Protein AF-A0A7S6MP77-F1 (afdb_monomer)

Sequence (65 aa):
MYCVIKEWPNKMATLMTEDGVVLWTFSNVEEARKVWHDWCSLQNGKIACQIENFGRSGLPEQSIP

Secondary structure (DSSP, 8-state):
--EEEEEPTTS-EEEEETT--EEEEESSHHHHHHHHHHHHHHTTTT----EEE--S---------

Foldseek 3Di:
DEWEWEADPQQKIFIADPVRHTPDIGSHPVVVVVVVVVVVVVCVVPDDYDYDHPPDDDDPPDDDD

Structure (mmCIF, N/CA/C/O backbone):
data_AF-A0A7S6MP77-F1
#
_entry.id   AF-A0A7S6MP77-F1
#
loop_
_atom_site.group_PDB
_atom_site.id
_atom_site.type_symbol
_atom_site.label_atom_id
_atom_site.label_alt_id
_atom_site.label_comp_id
_atom_site.label_asym_id
_atom_site.label_entity_id
_atom_site.label_seq_id
_atom_site.pdbx_PDB_ins_code
_atom_site.Cartn_x
_atom_site.Cartn_y
_atom_site.Cartn_z
_atom_site.occupancy
_atom_site.B_iso_or_equiv
_atom_site.auth_seq_id
_atom_site.auth_comp_id
_atom_site.auth_asym_id
_atom_site.auth_atom_id
_atom_site.pdbx_PDB_model_num
ATOM 1 N N . MET A 1 1 ? 11.490 -0.732 -11.491 1.00 62.22 1 MET A N 1
ATOM 2 C CA . MET A 1 1 ? 10.490 -1.545 -10.770 1.00 62.22 1 MET A CA 1
ATOM 3 C C . MET A 1 1 ? 9.593 -0.566 -10.045 1.00 62.22 1 MET A C 1
ATOM 5 O O . MET A 1 1 ? 10.104 0.172 -9.210 1.00 62.22 1 MET A O 1
ATOM 9 N N . TYR A 1 2 ? 8.317 -0.508 -10.411 1.00 67.12 2 TYR A N 1
ATOM 10 C CA . TYR A 1 2 ? 7.336 0.347 -9.749 1.00 67.12 2 TYR A CA 1
ATOM 11 C C . TYR A 1 2 ? 6.609 -0.470 -8.684 1.00 67.12 2 TYR A C 1
ATOM 13 O O . TYR A 1 2 ? 6.243 -1.627 -8.917 1.00 67.12 2 TYR A O 1
ATOM 21 N N . CYS A 1 3 ? 6.459 0.101 -7.493 1.00 72.56 3 CYS A N 1
ATOM 22 C CA . CYS A 1 3 ? 5.670 -0.504 -6.431 1.00 72.56 3 CYS A CA 1
ATOM 23 C C . CYS A 1 3 ? 4.641 0.501 -5.944 1.00 72.56 3 CYS A C 1
ATOM 25 O O . CYS A 1 3 ? 4.913 1.693 -5.805 1.00 72.56 3 CYS A O 1
ATOM 27 N N . VAL A 1 4 ? 3.454 -0.018 -5.688 1.00 79.69 4 VAL A N 1
ATOM 28 C CA . VAL A 1 4 ? 2.266 0.741 -5.349 1.00 79.69 4 VAL A CA 1
ATOM 29 C C . VAL A 1 4 ? 1.934 0.452 -3.899 1.00 79.69 4 VAL A C 1
ATOM 31 O O . VAL A 1 4 ? 1.913 -0.706 -3.476 1.00 79.69 4 VAL A O 1
ATOM 34 N N . ILE A 1 5 ? 1.670 1.509 -3.136 1.00 84.25 5 ILE A N 1
ATOM 35 C CA . ILE A 1 5 ? 1.116 1.381 -1.792 1.00 84.25 5 ILE A CA 1
ATOM 36 C C . ILE A 1 5 ? -0.385 1.620 -1.909 1.00 84.25 5 ILE A C 1
ATOM 38 O O . ILE A 1 5 ? -0.840 2.728 -2.193 1.00 84.25 5 ILE A O 1
ATOM 42 N N . LY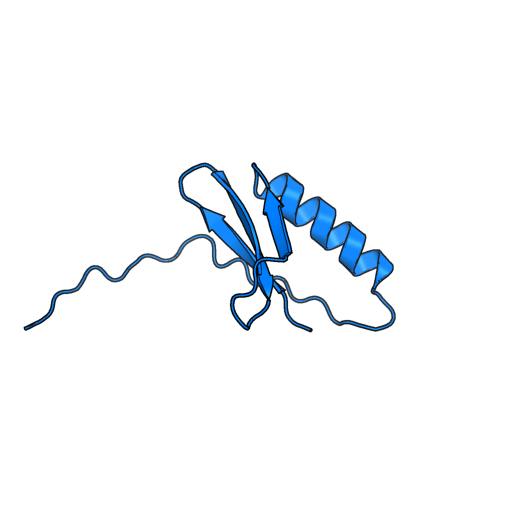S A 1 6 ? -1.154 0.554 -1.700 1.00 83.88 6 LYS A N 1
ATOM 43 C CA . LYS A 1 6 ? -2.611 0.593 -1.648 1.00 83.88 6 LYS A CA 1
ATOM 44 C C . LYS A 1 6 ? -3.060 0.699 -0.199 1.00 83.88 6 LYS A C 1
ATOM 46 O O . LYS A 1 6 ? -2.813 -0.212 0.586 1.00 83.88 6 LYS A O 1
ATOM 51 N N . GLU A 1 7 ? -3.719 1.796 0.146 1.00 86.25 7 GLU A N 1
ATOM 52 C CA . GLU A 1 7 ? -4.361 1.964 1.450 1.00 86.25 7 GLU A CA 1
ATOM 53 C C . GLU A 1 7 ? -5.772 1.361 1.426 1.00 86.25 7 GLU A C 1
ATOM 55 O O . GLU A 1 7 ? -6.539 1.556 0.481 1.00 86.25 7 GLU A O 1
ATOM 60 N N . TRP A 1 8 ? -6.110 0.617 2.472 1.00 84.88 8 TRP A N 1
ATOM 61 C CA . TRP A 1 8 ? -7.409 -0.005 2.678 1.00 84.88 8 TRP A CA 1
ATOM 62 C C . TRP A 1 8 ? -8.230 0.783 3.707 1.00 84.88 8 TRP A C 1
ATOM 64 O O . TRP A 1 8 ? -7.676 1.385 4.629 1.00 84.88 8 TRP A O 1
ATOM 74 N N . PRO A 1 9 ? -9.573 0.728 3.627 1.00 75.56 9 PRO A N 1
ATOM 75 C CA . PRO A 1 9 ? -10.457 1.469 4.533 1.00 75.56 9 PRO A CA 1
ATOM 76 C C . PRO A 1 9 ? -10.333 1.049 6.008 1.00 75.56 9 PRO A C 1
ATOM 78 O O . PRO A 1 9 ? -10.757 1.779 6.898 1.00 75.56 9 PRO A O 1
ATOM 81 N N . ASN A 1 10 ? -9.727 -0.106 6.287 1.00 82.75 10 ASN A N 1
ATOM 82 C CA . ASN A 1 10 ? -9.422 -0.593 7.632 1.00 82.75 10 ASN A CA 1
ATOM 83 C C . ASN A 1 10 ? -8.061 -0.095 8.169 1.00 82.75 10 ASN A C 1
ATOM 85 O O . ASN A 1 10 ? -7.541 -0.675 9.119 1.00 82.75 10 ASN A O 1
ATOM 89 N N . LYS A 1 11 ? -7.486 0.953 7.558 1.00 80.44 11 LYS A N 1
ATOM 90 C CA . LYS A 1 11 ? -6.141 1.501 7.812 1.00 80.44 11 LYS A CA 1
ATOM 91 C C . LYS A 1 11 ? -4.976 0.589 7.437 1.00 80.44 11 LYS A C 1
ATOM 93 O O . LYS A 1 11 ? -3.831 1.001 7.582 1.00 80.44 11 LYS A O 1
ATOM 98 N N . MET A 1 12 ? -5.229 -0.610 6.922 1.00 85.12 12 MET A N 1
ATOM 99 C CA . MET A 1 12 ? -4.151 -1.448 6.414 1.00 85.12 12 MET A CA 1
ATOM 100 C C . MET A 1 12 ? -3.572 -0.836 5.142 1.00 85.12 12 MET A C 1
ATOM 102 O O . MET A 1 12 ? -4.267 -0.178 4.373 1.00 85.12 12 MET A O 1
ATOM 106 N N . ALA A 1 13 ? -2.301 -1.096 4.885 1.00 87.56 13 ALA A N 1
ATOM 107 C CA . ALA A 1 13 ? -1.652 -0.725 3.643 1.00 87.56 13 ALA A CA 1
ATOM 108 C C . ALA A 1 13 ? -1.004 -1.951 3.020 1.00 87.56 13 ALA A C 1
ATOM 110 O O . ALA A 1 13 ? -0.502 -2.835 3.706 1.00 87.56 13 ALA A O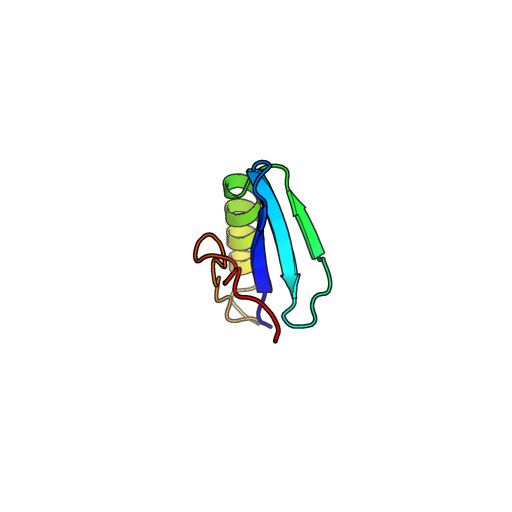 1
ATOM 111 N N . THR A 1 14 ? -1.031 -2.040 1.702 1.00 87.81 14 THR A N 1
ATOM 112 C CA . THR A 1 14 ? -0.442 -3.153 0.970 1.00 87.81 14 THR A CA 1
ATOM 113 C C . THR A 1 14 ? 0.510 -2.613 -0.067 1.00 87.81 14 THR A C 1
ATOM 115 O O . THR A 1 14 ? 0.113 -1.848 -0.940 1.00 87.81 14 THR A O 1
ATOM 118 N N . LEU A 1 15 ? 1.764 -3.028 0.041 1.00 85.50 15 LEU A N 1
ATOM 119 C CA . LEU A 1 15 ? 2.761 -2.832 -0.985 1.00 85.50 15 LEU A CA 1
ATOM 120 C C . LEU A 1 15 ? 2.603 -3.943 -2.020 1.00 85.50 15 LEU A C 1
ATOM 122 O O . LEU A 1 15 ? 2.713 -5.129 -1.699 1.00 85.50 15 LEU A O 1
ATOM 126 N N . MET A 1 16 ? 2.356 -3.554 -3.260 1.00 87.44 16 MET A N 1
ATOM 127 C CA . MET A 1 16 ? 2.219 -4.467 -4.386 1.00 87.44 16 MET A CA 1
ATOM 128 C C . MET A 1 16 ? 3.009 -3.967 -5.587 1.00 87.44 16 MET A C 1
ATOM 130 O O . MET A 1 16 ? 3.328 -2.785 -5.698 1.00 87.44 16 MET A O 1
ATOM 134 N N . THR A 1 17 ? 3.367 -4.883 -6.473 1.00 83.94 17 THR A N 1
ATOM 135 C CA . THR A 1 17 ? 3.929 -4.534 -7.782 1.00 83.94 17 THR A CA 1
ATOM 136 C C . THR A 1 17 ? 2.823 -4.058 -8.722 1.00 83.94 17 THR A C 1
ATOM 138 O O . THR A 1 17 ? 1.643 -4.290 -8.461 1.00 83.94 17 THR A O 1
ATOM 141 N N . GLU A 1 18 ? 3.201 -3.414 -9.825 1.00 81.81 18 GLU A N 1
ATOM 142 C CA . GLU A 1 18 ? 2.267 -3.033 -10.898 1.00 81.81 18 GLU A CA 1
ATOM 143 C C . GLU A 1 18 ? 1.469 -4.231 -11.447 1.00 81.81 18 GLU A C 1
ATOM 145 O O . GLU A 1 18 ? 0.306 -4.089 -11.806 1.00 81.81 18 GLU A O 1
ATOM 150 N N . ASP A 1 19 ? 2.052 -5.432 -11.399 1.00 82.88 19 ASP A N 1
ATOM 151 C CA . ASP A 1 19 ? 1.421 -6.693 -11.811 1.00 82.88 19 ASP A CA 1
ATOM 152 C C . ASP A 1 19 ? 0.339 -7.182 -10.818 1.00 82.88 19 ASP A C 1
ATOM 154 O O . ASP A 1 19 ? -0.276 -8.230 -10.990 1.00 82.88 19 ASP A O 1
ATOM 158 N N . GLY A 1 20 ? 0.110 -6.445 -9.725 1.00 80.25 20 GLY A N 1
ATOM 159 C CA . GLY A 1 20 ? -0.849 -6.804 -8.680 1.00 80.25 20 GLY A CA 1
ATOM 160 C C . GLY A 1 20 ? -0.326 -7.835 -7.676 1.00 80.25 20 GLY A C 1
ATOM 161 O O . GLY A 1 20 ? -1.053 -8.222 -6.759 1.00 80.25 20 GLY A O 1
ATOM 162 N N . VAL A 1 21 ? 0.939 -8.259 -7.787 1.00 84.88 21 VAL A N 1
ATOM 163 C CA . VAL A 1 21 ? 1.564 -9.167 -6.814 1.00 84.88 21 VAL A CA 1
ATOM 164 C C . VAL A 1 21 ? 1.796 -8.434 -5.497 1.00 84.88 21 VAL A C 1
ATOM 166 O O . VAL A 1 21 ? 2.534 -7.447 -5.449 1.00 84.88 21 VAL A O 1
ATOM 169 N N . VAL A 1 22 ? 1.192 -8.943 -4.423 1.00 85.75 22 VAL A N 1
ATOM 170 C CA . VAL A 1 22 ? 1.356 -8.425 -3.062 1.00 85.75 22 VAL A CA 1
ATOM 171 C C . VAL A 1 22 ? 2.727 -8.815 -2.520 1.00 85.75 22 VAL A C 1
ATOM 173 O O . VAL A 1 22 ? 3.028 -9.995 -2.365 1.00 85.75 22 VAL A O 1
ATOM 176 N N . LEU A 1 23 ? 3.543 -7.810 -2.205 1.00 84.12 23 LEU A N 1
ATOM 177 C CA . LEU A 1 23 ? 4.850 -7.988 -1.575 1.00 84.12 23 LEU A CA 1
ATOM 178 C C . LEU A 1 23 ? 4.720 -8.000 -0.054 1.00 84.12 23 LEU A C 1
ATOM 180 O O . LEU A 1 23 ? 5.211 -8.912 0.604 1.00 84.12 23 LEU A O 1
ATOM 184 N N . TRP A 1 24 ? 4.038 -6.993 0.497 1.00 86.25 24 TRP A N 1
ATOM 185 C CA . TRP A 1 24 ? 3.849 -6.860 1.938 1.00 86.25 24 TRP A CA 1
ATOM 186 C C . TRP A 1 24 ? 2.519 -6.216 2.295 1.00 86.25 24 TRP A C 1
ATOM 188 O O . TRP A 1 24 ? 2.079 -5.253 1.672 1.00 86.25 24 TRP A O 1
ATOM 198 N N . THR A 1 25 ? 1.918 -6.715 3.367 1.00 87.25 25 THR A N 1
ATOM 199 C CA . THR A 1 25 ? 0.752 -6.131 4.029 1.00 87.25 25 THR A CA 1
ATOM 200 C C . THR A 1 25 ? 1.159 -5.569 5.380 1.00 87.25 25 THR A C 1
ATOM 202 O O . THR 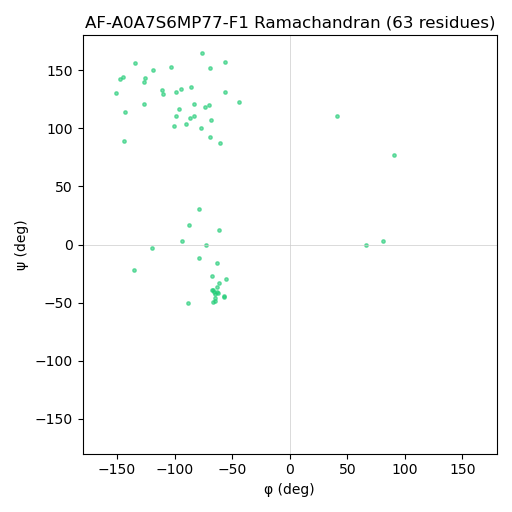A 1 25 ? 1.756 -6.265 6.196 1.00 87.25 25 THR A O 1
ATOM 205 N N . PHE A 1 26 ? 0.779 -4.325 5.621 1.00 87.00 26 PHE A N 1
ATOM 206 C CA . PHE A 1 26 ? 1.020 -3.575 6.840 1.00 87.00 26 PHE A CA 1
ATOM 207 C C . PHE A 1 26 ? -0.315 -3.186 7.465 1.00 87.00 26 PHE A C 1
ATOM 209 O O . PHE A 1 26 ? -1.304 -2.956 6.769 1.00 87.00 26 PHE A O 1
ATOM 216 N N . SER A 1 27 ? -0.338 -3.060 8.785 1.00 84.75 27 SER A N 1
ATOM 217 C CA . SER A 1 27 ? -1.533 -2.634 9.521 1.00 84.75 27 SER A CA 1
ATOM 218 C C . SER A 1 27 ? -1.770 -1.120 9.468 1.00 84.75 27 SER A C 1
ATOM 220 O O . SER A 1 27 ? -2.835 -0.667 9.875 1.00 84.75 27 SER A O 1
ATOM 222 N N . ASN A 1 28 ? -0.783 -0.347 8.997 1.00 83.00 28 ASN A N 1
ATOM 223 C CA . ASN A 1 28 ? -0.841 1.105 8.839 1.00 83.00 28 ASN A CA 1
ATOM 224 C C . ASN A 1 28 ? -0.047 1.547 7.594 1.00 83.00 28 ASN A C 1
ATOM 226 O O . ASN A 1 28 ? 1.022 1.001 7.301 1.00 83.00 28 ASN A O 1
ATOM 230 N N . VAL A 1 29 ? -0.538 2.572 6.896 1.00 81.38 29 VAL A N 1
ATOM 231 C CA . VAL A 1 29 ? 0.146 3.232 5.772 1.00 81.38 29 VAL A CA 1
ATOM 232 C C . VAL A 1 29 ? 1.470 3.871 6.179 1.00 81.38 29 VAL A C 1
ATOM 234 O O . VAL A 1 29 ? 2.421 3.862 5.401 1.00 81.38 29 VAL A O 1
ATOM 237 N N . GLU A 1 30 ? 1.574 4.379 7.407 1.00 84.75 30 GLU A N 1
ATOM 238 C CA . GLU A 1 30 ? 2.802 5.017 7.895 1.00 84.75 30 GLU A CA 1
ATOM 239 C C . GLU A 1 30 ? 3.959 4.016 7.992 1.00 84.75 30 GLU A C 1
ATOM 241 O O . GLU A 1 30 ? 5.073 4.308 7.553 1.00 84.75 30 GLU A O 1
ATOM 246 N N . GLU A 1 31 ? 3.678 2.810 8.492 1.00 84.25 31 GLU A N 1
ATOM 247 C CA . GLU A 1 31 ? 4.647 1.711 8.557 1.00 84.25 31 GLU A CA 1
ATOM 248 C C . GLU A 1 31 ? 5.052 1.258 7.153 1.00 84.25 31 GL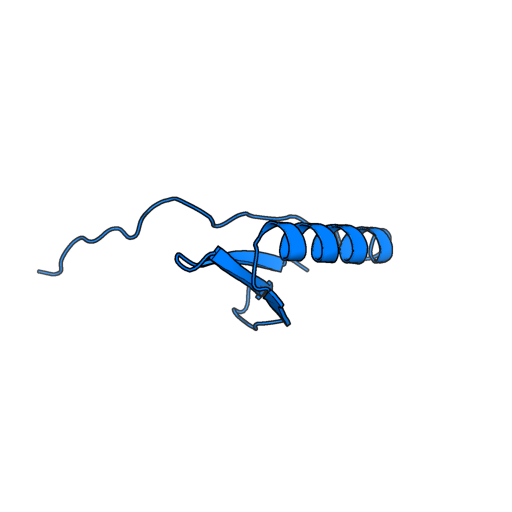U A C 1
ATOM 250 O O . GLU A 1 31 ? 6.244 1.162 6.858 1.00 84.25 31 GLU A O 1
ATOM 255 N N . ALA A 1 32 ? 4.075 1.075 6.257 1.00 83.38 32 ALA A N 1
ATOM 256 C CA . ALA A 1 32 ? 4.331 0.709 4.866 1.00 83.38 32 ALA A CA 1
ATOM 257 C C . ALA A 1 32 ? 5.240 1.727 4.169 1.00 83.38 32 ALA A C 1
ATOM 259 O O . ALA A 1 32 ? 6.203 1.362 3.495 1.00 83.38 32 ALA A O 1
ATOM 260 N N . ARG A 1 33 ? 4.963 3.019 4.365 1.00 82.00 33 ARG A N 1
ATOM 261 C CA . ARG A 1 33 ? 5.726 4.113 3.767 1.00 82.00 33 ARG A CA 1
ATOM 262 C C . ARG A 1 33 ? 7.139 4.188 4.334 1.00 82.00 33 ARG A C 1
ATOM 264 O O . ARG A 1 33 ? 8.071 4.421 3.570 1.00 82.00 33 ARG A O 1
ATOM 271 N N . LYS A 1 34 ? 7.310 3.965 5.640 1.00 84.62 34 LYS A N 1
ATOM 272 C CA . LYS A 1 34 ? 8.623 3.961 6.294 1.00 84.62 34 LYS A CA 1
ATOM 273 C C . LYS A 1 34 ? 9.485 2.794 5.814 1.00 84.62 34 LYS A C 1
ATOM 275 O O . LYS A 1 34 ? 10.614 3.022 5.393 1.00 84.62 34 LYS A O 1
ATOM 280 N N . VAL A 1 35 ? 8.936 1.578 5.808 1.00 82.44 35 VAL A N 1
ATOM 281 C CA . VAL A 1 35 ? 9.631 0.374 5.325 1.00 82.44 35 VAL A CA 1
ATOM 282 C C . VAL A 1 35 ? 9.967 0.500 3.844 1.00 82.44 35 VAL A C 1
ATOM 284 O O . VAL A 1 35 ? 11.080 0.182 3.440 1.00 82.44 35 VAL A O 1
ATOM 287 N N . TRP A 1 36 ? 9.047 1.024 3.034 1.00 79.69 36 TRP A N 1
ATOM 288 C CA . TRP A 1 36 ? 9.307 1.243 1.616 1.00 79.69 36 TRP A CA 1
ATOM 289 C C . TRP A 1 36 ? 10.375 2.312 1.365 1.00 79.69 36 TRP A C 1
ATOM 291 O O . TRP A 1 36 ? 11.215 2.143 0.486 1.00 79.69 36 TRP A O 1
ATOM 301 N N . HIS A 1 37 ? 10.385 3.397 2.140 1.00 78.06 37 HIS A N 1
ATOM 302 C CA . HIS A 1 37 ? 11.410 4.434 2.030 1.00 78.06 37 HIS A CA 1
ATOM 303 C C . HIS A 1 37 ? 12.801 3.915 2.429 1.00 78.06 37 HIS A C 1
ATOM 305 O O . HIS A 1 37 ? 13.791 4.220 1.761 1.00 78.06 37 HIS A O 1
ATOM 311 N N . ASP A 1 38 ? 12.877 3.107 3.489 1.00 84.50 38 ASP A N 1
ATOM 312 C CA . ASP A 1 38 ? 14.113 2.461 3.943 1.00 84.50 38 ASP A CA 1
ATOM 313 C C . ASP A 1 38 ? 14.624 1.451 2.903 1.00 84.50 38 ASP A C 1
ATOM 315 O O . ASP A 1 38 ? 15.756 1.547 2.427 1.00 84.50 38 ASP A O 1
ATOM 319 N N . TRP A 1 39 ? 13.732 0.581 2.419 1.00 80.44 39 TRP A N 1
ATOM 320 C CA . TRP A 1 39 ? 14.008 -0.356 1.332 1.00 80.44 39 TRP A CA 1
ATOM 321 C C . TRP A 1 39 ? 14.464 0.357 0.057 1.00 80.44 39 TRP A C 1
ATOM 323 O O . TRP A 1 39 ? 15.434 -0.053 -0.574 1.00 80.44 39 TRP A O 1
ATOM 333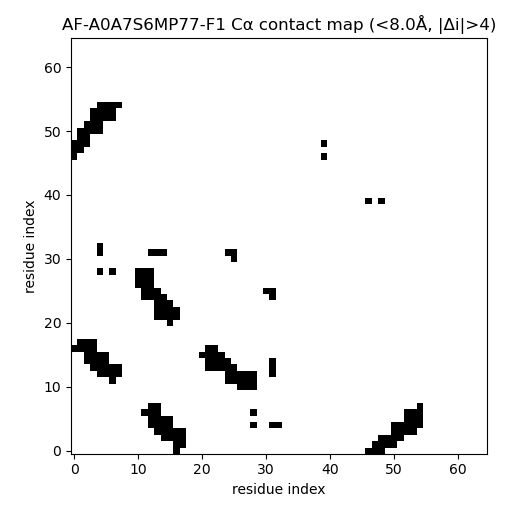 N N . CYS A 1 40 ? 13.805 1.452 -0.317 1.00 75.38 40 CYS A N 1
ATOM 334 C CA . CYS A 1 40 ? 14.195 2.242 -1.475 1.00 75.38 40 CYS A CA 1
ATOM 335 C C . CYS A 1 40 ? 15.588 2.863 -1.312 1.00 75.38 40 CYS A C 1
ATOM 337 O O . CYS A 1 40 ? 16.389 2.842 -2.245 1.00 75.38 40 CYS A O 1
ATOM 339 N N . SER A 1 41 ? 15.900 3.369 -0.118 1.00 77.25 41 SER A N 1
ATOM 340 C CA . SER A 1 41 ? 17.212 3.950 0.185 1.00 77.25 41 SER A CA 1
ATOM 341 C C . SER A 1 41 ? 18.323 2.900 0.079 1.00 77.25 41 SER A C 1
ATOM 343 O O . SER A 1 41 ? 19.395 3.189 -0.451 1.00 77.25 41 SER A O 1
ATOM 345 N N . LEU A 1 42 ? 18.044 1.655 0.479 1.00 76.81 42 LEU A N 1
ATOM 346 C CA . LEU A 1 42 ? 18.932 0.505 0.263 1.00 76.81 42 LEU A CA 1
ATOM 347 C C . LEU A 1 42 ? 19.067 0.129 -1.225 1.00 76.81 42 LEU A C 1
ATOM 349 O O . LEU A 1 42 ? 20.093 -0.404 -1.644 1.00 76.81 42 LEU A O 1
ATOM 353 N N . GLN A 1 43 ? 18.051 0.429 -2.035 1.00 69.06 43 GLN A N 1
ATOM 354 C CA . GLN A 1 43 ? 17.987 0.137 -3.472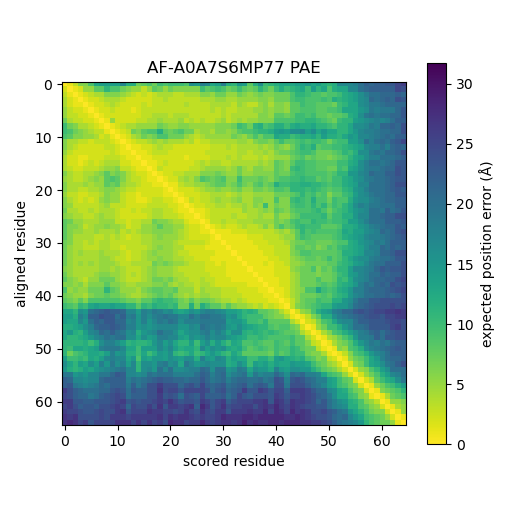 1.00 69.06 43 GLN A CA 1
ATOM 355 C C . GLN A 1 43 ? 18.465 1.302 -4.362 1.00 69.06 43 GLN A C 1
ATOM 357 O O . GLN A 1 43 ? 18.451 1.159 -5.589 1.00 69.06 43 GLN A O 1
ATOM 362 N N . ASN A 1 44 ? 18.935 2.419 -3.780 1.00 56.19 44 ASN A N 1
ATOM 363 C CA . ASN A 1 44 ? 19.289 3.703 -4.423 1.00 56.19 44 ASN A CA 1
ATOM 364 C C . ASN A 1 44 ? 20.428 3.642 -5.479 1.00 56.19 44 ASN A C 1
ATOM 366 O O . ASN A 1 44 ? 20.930 4.667 -5.926 1.00 56.19 44 ASN A O 1
ATOM 370 N N . GLY A 1 45 ? 20.836 2.450 -5.919 1.00 54.75 45 GLY A N 1
ATOM 371 C CA . GLY A 1 45 ? 21.707 2.234 -7.080 1.00 54.75 45 GLY A CA 1
ATOM 372 C C . GLY A 1 45 ? 21.094 1.394 -8.209 1.00 54.75 45 GLY A C 1
ATOM 373 O O . GLY A 1 45 ? 21.758 1.181 -9.219 1.00 54.75 45 GLY A O 1
ATOM 374 N N . LYS A 1 46 ? 19.868 0.870 -8.058 1.00 53.22 46 LYS A N 1
ATOM 375 C CA . LYS A 1 46 ? 19.275 -0.090 -9.012 1.00 53.22 46 LYS A CA 1
ATOM 376 C C . LYS A 1 46 ? 17.823 0.186 -9.389 1.00 53.22 46 LYS A C 1
ATOM 378 O O . LYS A 1 46 ? 17.381 -0.296 -10.429 1.00 53.22 46 LYS A O 1
ATOM 383 N N . ILE A 1 47 ? 17.066 0.920 -8.572 1.00 56.47 47 ILE A N 1
ATOM 384 C CA . ILE A 1 47 ? 15.622 1.053 -8.770 1.00 56.47 47 ILE A CA 1
ATOM 385 C C . ILE A 1 47 ? 15.178 2.474 -8.424 1.00 56.47 47 ILE A C 1
ATOM 387 O O . ILE A 1 47 ? 15.244 2.880 -7.271 1.00 56.47 47 ILE A O 1
ATOM 391 N N . ALA A 1 48 ? 14.707 3.231 -9.415 1.00 55.81 48 ALA A N 1
ATOM 392 C CA . ALA A 1 48 ? 14.001 4.481 -9.158 1.00 55.81 48 ALA A CA 1
ATOM 393 C C . ALA A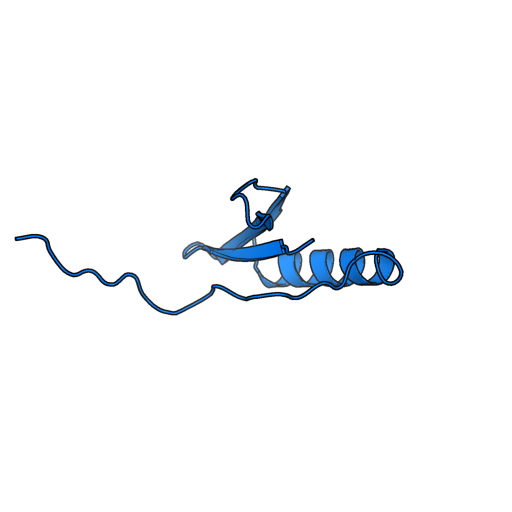 1 48 ? 12.651 4.146 -8.505 1.00 55.81 48 ALA A C 1
ATOM 395 O O . ALA A 1 48 ? 11.762 3.609 -9.165 1.00 55.81 48 ALA A O 1
ATOM 396 N N . CYS A 1 49 ? 12.508 4.402 -7.205 1.00 56.16 49 CYS A N 1
ATOM 397 C CA . CYS A 1 49 ? 11.256 4.151 -6.500 1.00 56.16 49 CYS A CA 1
ATOM 398 C C . CYS A 1 49 ? 10.351 5.376 -6.637 1.00 56.16 49 CYS A C 1
ATOM 400 O O . CYS A 1 49 ? 10.602 6.414 -6.027 1.00 56.16 49 CYS A O 1
ATOM 402 N N . GLN A 1 50 ? 9.279 5.255 -7.411 1.00 57.59 50 GLN A N 1
ATOM 403 C CA . GLN A 1 50 ? 8.157 6.187 -7.346 1.00 57.59 50 GLN A CA 1
ATOM 404 C C . GLN A 1 50 ? 7.055 5.553 -6.498 1.00 57.59 50 GLN A C 1
ATOM 406 O O . GLN A 1 50 ? 6.732 4.383 -6.682 1.00 57.59 50 GLN A O 1
ATOM 411 N N . ILE A 1 51 ? 6.532 6.312 -5.532 1.00 58.62 51 ILE A N 1
ATOM 412 C CA . ILE A 1 51 ? 5.384 5.911 -4.715 1.00 58.62 51 ILE A CA 1
ATOM 413 C C . ILE A 1 51 ? 4.165 6.625 -5.279 1.00 58.62 51 ILE A C 1
ATOM 415 O O . ILE A 1 51 ? 3.955 7.803 -4.987 1.00 58.62 51 ILE A O 1
ATOM 419 N N . GLU A 1 52 ? 3.343 5.915 -6.042 1.00 58.66 52 GLU A N 1
ATOM 420 C CA . GLU A 1 52 ? 1.973 6.357 -6.281 1.00 58.66 52 GLU A CA 1
ATOM 421 C C . GLU A 1 52 ? 1.108 5.908 -5.103 1.00 58.66 52 GLU A C 1
ATOM 423 O O . GLU A 1 52 ? 0.882 4.719 -4.873 1.00 58.66 52 GLU A O 1
ATOM 428 N N . ASN A 1 53 ? 0.662 6.882 -4.307 1.00 55.03 53 ASN A N 1
ATOM 429 C CA . ASN A 1 53 ? -0.369 6.651 -3.306 1.00 55.03 53 ASN A CA 1
ATOM 430 C C . ASN A 1 53 ? -1.714 6.594 -4.028 1.00 55.03 53 ASN A C 1
ATOM 432 O O . ASN A 1 53 ? -2.323 7.627 -4.287 1.00 55.03 53 ASN A O 1
ATOM 436 N N . PHE A 1 54 ? -2.219 5.386 -4.270 1.00 58.59 54 PHE A N 1
ATOM 437 C CA . PHE A 1 54 ? -3.611 5.165 -4.682 1.00 58.59 54 PHE A CA 1
ATOM 438 C C . PHE A 1 54 ? -4.582 5.236 -3.488 1.00 58.59 54 PHE A C 1
ATOM 440 O O . PHE A 1 54 ? -5.615 4.570 -3.437 1.00 58.59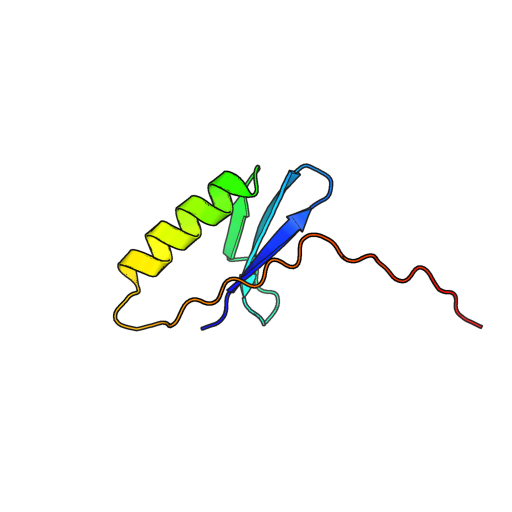 54 PHE A O 1
ATOM 447 N N . GLY A 1 55 ? -4.236 6.044 -2.487 1.00 51.19 55 GLY A N 1
ATOM 448 C CA . GLY A 1 55 ? -5.094 6.370 -1.366 1.00 51.19 55 GLY A CA 1
ATOM 449 C C . GLY A 1 55 ? -5.908 7.607 -1.712 1.00 51.19 55 GLY A C 1
ATOM 450 O O . GLY A 1 55 ? -5.399 8.719 -1.609 1.00 51.19 55 GLY A O 1
ATOM 451 N N . ARG A 1 56 ? -7.188 7.391 -2.044 1.00 50.81 56 ARG A N 1
ATOM 452 C CA . ARG A 1 56 ? -8.271 8.394 -2.089 1.00 50.81 56 ARG A CA 1
ATOM 453 C C . ARG A 1 56 ? -8.491 9.107 -3.432 1.00 50.81 56 ARG A C 1
ATOM 455 O O . ARG A 1 56 ? -8.235 10.294 -3.588 1.00 50.81 56 ARG A O 1
ATOM 462 N N . SER A 1 57 ? -9.125 8.406 -4.366 1.00 40.53 57 SER A N 1
ATOM 463 C CA . SER A 1 57 ? -10.181 8.959 -5.231 1.00 40.53 57 SER A CA 1
ATOM 464 C C . SER A 1 57 ? -11.120 7.812 -5.607 1.00 40.53 57 SER A C 1
ATOM 466 O O . SER A 1 57 ? -10.660 6.711 -5.888 1.00 40.53 57 SER A O 1
ATOM 468 N N . GLY A 1 58 ? -12.420 8.046 -5.434 1.00 40.69 58 GLY A N 1
ATOM 469 C CA . GLY A 1 58 ? -13.454 7.034 -5.226 1.00 40.69 58 GLY A CA 1
ATOM 470 C C . GLY A 1 58 ? -13.576 5.948 -6.291 1.00 40.69 58 GLY A C 1
ATOM 471 O O . GLY A 1 58 ? -13.257 6.141 -7.460 1.00 40.69 58 GLY A O 1
ATOM 472 N N . LEU A 1 59 ? -14.149 4.822 -5.865 1.00 45.72 59 LEU A N 1
ATOM 473 C CA . LEU A 1 59 ? -14.995 4.015 -6.738 1.00 45.72 59 LEU A CA 1
ATOM 474 C C . LEU A 1 59 ? -15.937 4.971 -7.496 1.00 45.72 59 LEU A C 1
ATOM 476 O O . LEU A 1 59 ? -16.693 5.687 -6.832 1.00 45.72 59 LEU A O 1
ATOM 480 N N . PRO A 1 60 ? -15.965 5.003 -8.837 1.00 39.97 60 PRO A N 1
ATOM 481 C CA . PRO A 1 60 ? -17.201 5.352 -9.501 1.00 39.97 60 PRO A CA 1
ATOM 482 C C . PRO A 1 60 ? -18.160 4.178 -9.265 1.00 39.97 60 PRO A C 1
ATOM 484 O O . PRO A 1 60 ? -18.176 3.200 -10.008 1.00 39.97 60 PRO A O 1
ATOM 487 N N . GLU A 1 61 ? -18.956 4.257 -8.199 1.00 51.66 61 GLU A N 1
ATOM 488 C CA . GLU A 1 61 ? -20.287 3.650 -8.214 1.00 51.66 61 GLU A CA 1
ATOM 489 C C . GLU A 1 61 ? -21.075 4.334 -9.334 1.00 51.66 61 GLU A C 1
ATOM 491 O O . GLU A 1 61 ? -21.722 5.333 -9.057 1.00 51.66 61 GLU A O 1
ATOM 496 N N . GLN A 1 62 ? -21.001 3.863 -10.585 1.00 44.75 62 GLN A N 1
ATOM 497 C CA . GLN A 1 62 ? -22.027 4.144 -11.600 1.00 44.75 62 GLN A CA 1
ATOM 498 C C . GLN A 1 62 ? -22.227 2.934 -12.520 1.00 44.75 62 GLN A C 1
ATOM 500 O O . GLN A 1 62 ? -21.556 2.754 -13.529 1.00 44.75 62 GLN A O 1
ATOM 505 N N . SER A 1 63 ? -23.147 2.085 -12.064 1.00 47.97 63 SER A N 1
ATOM 506 C CA . SER A 1 63 ? -24.333 1.610 -12.783 1.00 47.97 63 SER A CA 1
ATOM 507 C C . SER A 1 63 ? -24.213 1.249 -14.265 1.00 47.97 63 SER A C 1
ATOM 509 O O . SER A 1 63 ? -24.165 2.106 -15.142 1.00 47.97 63 SER A O 1
ATOM 511 N N . ILE A 1 64 ? -24.334 -0.057 -14.504 1.00 42.69 64 ILE A N 1
ATOM 512 C CA . ILE A 1 64 ? -24.819 -0.676 -15.743 1.00 42.69 64 ILE A CA 1
ATOM 513 C C . ILE A 1 64 ? -26.226 -0.130 -16.050 1.00 42.69 64 ILE A C 1
ATOM 515 O O . ILE A 1 64 ? -27.078 -0.098 -15.154 1.00 42.69 64 ILE A O 1
ATOM 519 N N . PRO A 1 65 ? -26.470 0.306 -17.289 1.00 54.41 65 PRO A N 1
ATOM 520 C CA . PRO A 1 65 ?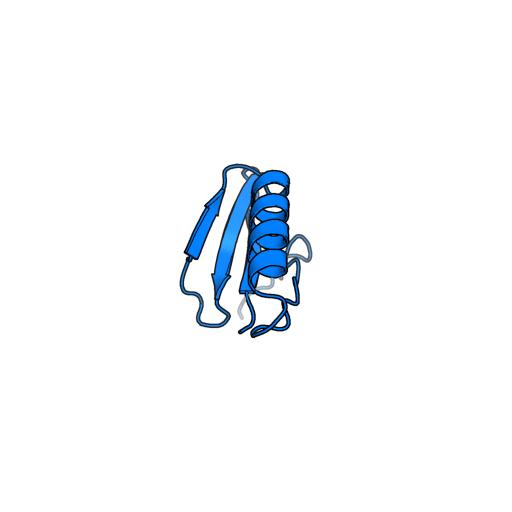 -27.526 -0.336 -18.074 1.00 54.41 65 PRO A CA 1
ATOM 521 C C . PRO A 1 65 ? -27.009 -0.969 -19.371 1.00 54.41 65 PRO A C 1
ATOM 523 O O . PRO A 1 65 ? -26.151 -0.357 -20.046 1.00 54.41 65 PRO A O 1
#

Mean predicted aligned error: 10.75 Å

pLDDT: mean 71.39, std 15.4, range [39.97, 87.81]

Nearest PDB structures (foldseek):
  9ceu-assembly1_P  TM=4.008E-01  e=2.786E+00  Escherichia coli K-12
  3f42-assembly1_B-2  TM=4.048E-01  e=5.500E+00  Helicobacter pylori
  3f42-assembly1_A-2  TM=4.200E-01  e=7.220E+00  Helicobacter pylori
  2f9t-assembly1_B  TM=3.371E-01  e=2.432E+00  Pseudomonas aeruginosa PAO1

Solvent-accessible surface area (backbone atoms only — not comparable to full-atom values): 3996 Å² total; per-residue (Å²): 105,60,45,36,42,40,56,42,98,83,45,27,16,32,38,21,37,82,88,66,50,75,77,46,80,33,77,33,50,68,57,45,52,50,54,49,51,53,53,37,62,78,34,69,87,81,41,76,73,55,79,54,71,68,60,85,77,76,82,82,89,71,79,88,132

Radius of gyration: 13.69 Å; Cα contacts (8 Å, |Δi|>4): 92; chains: 1; bounding box: 49×18×28 Å